Protein AF-A0AAE4C9D1-F1 (afdb_monomer)

Solvent-accessible surface area (backbone atoms only — not comparable to full-atom values): 3947 Å² total; per-residue (Å²): 136,79,95,79,78,79,70,77,74,91,59,85,78,69,74,45,77,48,74,33,76,45,71,68,56,42,50,56,49,49,68,72,40,61,92,74,50,60,72,49,81,33,54,43,69,68,58,47,52,49,56,55,54,57,62,75,62,55,93,124

Mean predicted aligned error: 9.47 Å

Foldseek 3Di:
DDPPDPPPPPDDFDEAEDEAQDPVVLVVVCVVCPPVGHYDYYNDVVRVVVVVVVVVPPPD

Sequence (60 aa):
MSPRDKQPDDGPTPLLIAVASSPEERLRLAERLEGIAPVLLVADLDELHRLLAARDAGPG

Secondary structure (DSSP, 8-state):
--TT--PPP-SPPPPEEEE-SSHHHHHHHHHHHTTTS-EEEESSHHHHHHHHHHHHS---

Radius of gyration: 16.44 Å; Cα contacts (8 Å, |Δi|>4): 46; chains: 1; bounding box: 41×38×36 Å

Nearest PDB structures (foldseek):
  3nhm-assembly1_A  TM=8.060E-01  e=1.839E+00  Myxococcus xanthus DK 1622
  3nns-assembly3_B  TM=8.568E-01  e=2.262E+00  Thermotoga maritima
  3n53-assembly3_B  TM=7.126E-01  e=4.209E+00  Syntrophotalea carbinolica DSM 2380
  2vui-assembly1_B-2  TM=7.587E-01  e=7.311E+00  Rhodobacter capsulatus

Structure (mmCIF, N/CA/C/O backbone):
data_AF-A0AAE4C9D1-F1
#
_entry.id   AF-A0AAE4C9D1-F1
#
loop_
_atom_site.group_PDB
_atom_site.id
_atom_site.type_symbol
_atom_site.label_atom_id
_atom_site.label_alt_id
_atom_site.label_comp_id
_atom_site.label_asym_id
_atom_site.label_entity_id
_atom_site.label_seq_id
_atom_site.pdbx_PDB_ins_code
_atom_site.Cartn_x
_atom_site.Cartn_y
_atom_site.Cartn_z
_atom_site.occupancy
_atom_site.B_iso_or_equiv
_atom_site.auth_seq_id
_atom_site.auth_comp_id
_atom_site.auth_asym_id
_atom_site.auth_atom_id
_atom_site.pdbx_PDB_model_num
ATOM 1 N N . MET A 1 1 ? -31.860 8.267 22.310 1.00 44.44 1 MET A N 1
ATOM 2 C CA . MET A 1 1 ? -30.798 7.415 21.736 1.00 44.44 1 MET A CA 1
ATOM 3 C C . MET A 1 1 ? -29.536 7.645 22.554 1.00 44.44 1 MET A C 1
ATOM 5 O O . MET A 1 1 ? -29.051 8.767 22.570 1.00 44.44 1 MET A O 1
ATOM 9 N N . SER A 1 2 ? -29.078 6.644 23.309 1.00 49.00 2 SER A N 1
ATOM 10 C CA . SER A 1 2 ? -27.838 6.736 24.097 1.00 49.00 2 SER A CA 1
ATOM 11 C C . SER A 1 2 ? -26.626 6.467 23.192 1.00 49.00 2 SER A C 1
ATOM 13 O O . SER A 1 2 ? -26.705 5.565 22.362 1.00 49.00 2 SER A O 1
ATOM 15 N N . PRO A 1 3 ? -25.503 7.193 23.329 1.00 55.94 3 PRO A N 1
ATOM 16 C CA . PRO A 1 3 ? -24.381 7.134 22.386 1.00 55.94 3 PRO A CA 1
ATOM 17 C C . PRO A 1 3 ? -23.409 5.963 22.652 1.00 55.94 3 PRO A C 1
ATOM 19 O O . PRO A 1 3 ? -22.215 6.106 22.414 1.00 55.94 3 PRO A O 1
ATOM 22 N N . ARG A 1 4 ? -23.874 4.829 23.199 1.00 57.25 4 ARG A N 1
ATOM 23 C CA . ARG A 1 4 ? -22.986 3.801 23.784 1.00 57.25 4 ARG A CA 1
ATOM 24 C C . ARG A 1 4 ? -22.833 2.472 23.046 1.00 57.25 4 ARG A C 1
ATOM 26 O O . ARG A 1 4 ? -21.998 1.692 23.470 1.00 57.25 4 ARG A O 1
ATOM 33 N N . ASP A 1 5 ? -23.488 2.264 21.912 1.00 52.84 5 ASP A N 1
ATOM 34 C CA . ASP A 1 5 ? -23.330 1.020 21.146 1.00 52.84 5 ASP A CA 1
ATOM 35 C C . ASP A 1 5 ? -23.096 1.309 19.660 1.00 52.84 5 ASP A C 1
ATOM 37 O O . ASP A 1 5 ? -23.930 1.051 18.799 1.00 52.84 5 ASP A O 1
ATOM 41 N N . LYS A 1 6 ? -21.930 1.878 19.340 1.00 55.62 6 LYS A N 1
ATOM 42 C CA . LYS A 1 6 ? -21.229 1.487 18.112 1.00 55.62 6 LYS A CA 1
ATOM 43 C C . LYS A 1 6 ? -20.162 0.495 18.543 1.00 55.62 6 LYS A C 1
ATOM 45 O O . LYS A 1 6 ? -19.003 0.863 18.708 1.00 55.62 6 LYS A O 1
ATOM 50 N N . GLN A 1 7 ? -20.579 -0.737 18.817 1.00 59.47 7 GLN A N 1
ATOM 51 C CA . GLN A 1 7 ? -19.646 -1.857 18.825 1.00 59.47 7 GLN A CA 1
ATOM 52 C C . GLN A 1 7 ? -18.866 -1.774 17.499 1.00 59.47 7 GLN A C 1
ATOM 54 O O . GLN A 1 7 ? -19.513 -1.593 16.462 1.00 59.47 7 GLN A O 1
ATOM 59 N N . PRO A 1 8 ? -17.519 -1.744 17.504 1.00 62.12 8 PRO A N 1
ATOM 60 C CA . PRO A 1 8 ? -16.778 -1.751 16.254 1.00 62.12 8 PRO A CA 1
ATOM 61 C C . PRO A 1 8 ? -17.211 -3.003 15.496 1.00 62.12 8 PRO A C 1
ATOM 63 O O . PRO A 1 8 ? -17.244 -4.090 16.064 1.00 62.12 8 PRO A O 1
ATOM 66 N N . ASP A 1 9 ? -17.660 -2.799 14.265 1.00 63.94 9 ASP A N 1
ATOM 67 C CA . ASP A 1 9 ? -18.080 -3.848 13.348 1.00 63.94 9 ASP A CA 1
ATOM 68 C C . ASP A 1 9 ? -16.984 -4.929 13.314 1.00 63.94 9 ASP A C 1
ATOM 70 O O . ASP A 1 9 ? -15.854 -4.634 12.936 1.00 63.94 9 ASP A O 1
ATOM 74 N N . ASP A 1 10 ? -17.292 -6.156 13.752 1.00 64.50 10 ASP A N 1
ATOM 75 C CA . ASP A 1 10 ? -16.373 -7.319 13.784 1.00 64.50 10 ASP A CA 1
ATOM 76 C C . ASP A 1 10 ? -16.062 -7.845 12.356 1.00 64.50 10 ASP A C 1
ATOM 78 O O . ASP A 1 10 ? -15.641 -8.982 12.147 1.00 64.50 10 ASP A O 1
ATOM 82 N N . GLY A 1 11 ? -16.343 -7.029 11.336 1.00 68.69 11 GLY A N 1
ATOM 83 C CA . GLY A 1 11 ? -16.101 -7.308 9.933 1.00 68.69 11 GLY A CA 1
ATOM 84 C C . GLY A 1 11 ? -14.618 -7.213 9.560 1.00 68.69 11 GLY A C 1
ATOM 85 O O . GLY A 1 11 ? -13.799 -6.666 10.302 1.00 68.69 11 GLY A O 1
ATOM 86 N N . PRO A 1 12 ? -14.234 -7.749 8.388 1.00 73.19 12 PRO A N 1
ATOM 87 C CA . PRO A 1 12 ? -12.854 -7.701 7.930 1.00 73.19 12 PRO A CA 1
ATOM 88 C C . PRO A 1 12 ? -12.371 -6.252 7.829 1.00 73.19 12 PRO A C 1
ATOM 90 O O . PRO A 1 12 ? -12.975 -5.430 7.137 1.00 73.19 12 PRO A O 1
ATOM 93 N N . THR A 1 13 ? -11.248 -5.952 8.484 1.00 74.31 13 THR A N 1
ATOM 94 C CA . THR A 1 13 ? -10.604 -4.643 8.374 1.00 74.31 13 THR A CA 1
ATOM 95 C C . THR A 1 13 ? -10.256 -4.377 6.907 1.00 74.31 13 THR A C 1
ATOM 97 O O . THR A 1 13 ? -9.550 -5.188 6.298 1.00 74.31 13 THR A O 1
ATOM 100 N N . PRO A 1 14 ? -10.719 -3.264 6.313 1.00 82.94 14 PRO A N 1
ATOM 101 C CA . PRO A 1 14 ? -10.432 -2.973 4.917 1.00 82.94 14 PRO A CA 1
ATOM 102 C C . PRO A 1 14 ? -8.926 -2.758 4.723 1.00 82.94 14 PRO A C 1
ATOM 104 O O . PRO A 1 14 ? -8.324 -1.898 5.365 1.00 82.94 14 PRO A O 1
ATOM 107 N N . LEU A 1 15 ? -8.319 -3.541 3.827 1.00 88.00 15 LEU A N 1
ATOM 108 C CA . LEU A 1 15 ? -6.939 -3.341 3.385 1.00 88.00 15 LEU A CA 1
ATOM 109 C C . LEU A 1 15 ? -6.898 -2.202 2.365 1.00 88.00 15 LEU A C 1
ATOM 111 O O . LEU A 1 15 ? -7.577 -2.260 1.337 1.00 88.00 15 LEU A O 1
ATOM 115 N N . LEU A 1 16 ? -6.060 -1.200 2.619 1.00 91.50 16 LEU A N 1
ATOM 116 C CA . LEU A 1 16 ? -5.751 -0.169 1.634 1.00 91.50 16 LEU A CA 1
ATOM 117 C C . LEU A 1 16 ? -4.559 -0.610 0.782 1.00 91.50 16 LEU A C 1
ATOM 119 O O . LEU A 1 16 ? -3.521 -1.005 1.308 1.00 91.50 16 LEU A O 1
ATOM 123 N N . ILE A 1 17 ? -4.690 -0.522 -0.539 1.00 93.25 17 ILE A N 1
ATOM 124 C CA . ILE A 1 17 ? -3.591 -0.770 -1.477 1.00 93.25 17 ILE A CA 1
ATOM 125 C C . ILE A 1 17 ? -3.213 0.571 -2.090 1.00 93.25 17 ILE A C 1
ATOM 127 O O . ILE A 1 17 ? -4.035 1.185 -2.772 1.00 93.25 17 ILE A O 1
ATOM 131 N N . ALA A 1 18 ? -1.989 1.033 -1.841 1.00 93.88 18 ALA A N 1
ATOM 132 C CA . ALA A 1 18 ? -1.488 2.266 -2.434 1.00 93.88 18 ALA A CA 1
ATOM 133 C C . ALA A 1 18 ? -0.379 1.951 -3.441 1.00 93.88 18 ALA A C 1
ATOM 135 O O . ALA A 1 18 ? 0.581 1.238 -3.140 1.00 93.88 18 ALA A O 1
ATOM 136 N N . VAL A 1 19 ? -0.540 2.486 -4.649 1.00 95.12 19 VAL A N 1
ATOM 137 C CA . VAL A 1 19 ? 0.374 2.282 -5.771 1.00 95.12 19 VAL A CA 1
ATOM 138 C C . VAL A 1 19 ? 1.189 3.552 -5.953 1.00 95.12 19 VAL A C 1
ATOM 140 O O . VAL A 1 19 ? 0.620 4.613 -6.209 1.00 95.12 19 VAL A O 1
ATOM 143 N N . ALA A 1 20 ? 2.506 3.446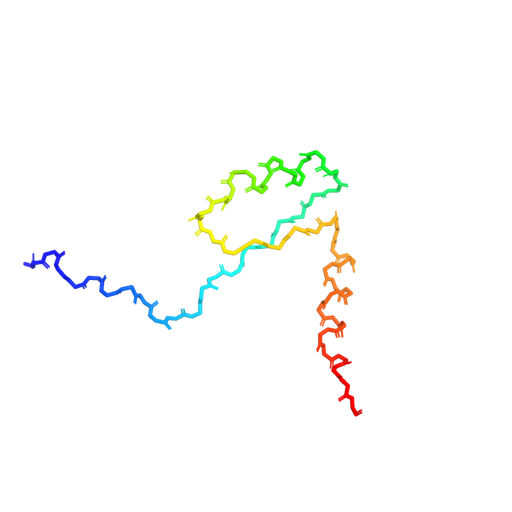 -5.816 1.00 96.06 20 ALA A N 1
ATOM 144 C CA . ALA A 1 20 ? 3.420 4.553 -6.055 1.00 96.06 20 ALA A CA 1
ATOM 145 C C . ALA A 1 20 ? 4.751 4.031 -6.588 1.00 96.06 20 ALA A C 1
ATOM 147 O O . ALA A 1 20 ? 5.438 3.238 -5.942 1.00 96.06 20 ALA A O 1
ATOM 148 N N . SER A 1 21 ? 5.131 4.517 -7.766 1.00 92.62 21 SER A N 1
ATOM 149 C CA . SER A 1 21 ? 6.304 4.029 -8.492 1.00 92.62 21 SER A CA 1
ATOM 150 C C . SER A 1 21 ? 7.624 4.433 -7.834 1.00 92.62 21 SER A C 1
ATOM 152 O O . SER A 1 21 ? 8.634 3.759 -8.029 1.00 92.62 21 SER A O 1
ATOM 154 N N . SER A 1 22 ? 7.638 5.515 -7.044 1.00 96.12 22 SER A N 1
ATOM 155 C CA . SER A 1 22 ? 8.850 5.990 -6.373 1.00 96.12 22 SER A CA 1
ATOM 156 C C . SER A 1 22 ? 8.926 5.540 -4.903 1.00 96.12 22 SER A C 1
ATOM 158 O O . SER A 1 22 ? 7.923 5.539 -4.183 1.00 96.12 22 SER A O 1
ATOM 160 N N . PRO A 1 23 ? 10.119 5.167 -4.406 1.00 93.31 23 PRO A N 1
ATOM 161 C CA . PRO A 1 23 ? 10.301 4.777 -3.008 1.00 93.31 23 PRO A CA 1
ATOM 162 C C . PRO A 1 23 ? 10.009 5.923 -2.028 1.00 93.31 23 PRO A C 1
ATOM 164 O O . PRO A 1 23 ? 9.443 5.673 -0.968 1.00 93.31 23 PRO A O 1
ATOM 167 N N . GLU A 1 24 ? 10.338 7.166 -2.385 1.00 96.88 24 GLU A N 1
ATOM 168 C CA . GLU A 1 24 ? 10.058 8.338 -1.545 1.00 96.88 24 GLU A CA 1
ATOM 169 C C . GLU A 1 24 ? 8.554 8.588 -1.392 1.00 96.88 24 GLU A C 1
ATOM 171 O O . GLU A 1 24 ? 8.076 8.882 -0.299 1.00 96.88 24 GLU A O 1
ATOM 176 N N . GLU A 1 25 ? 7.786 8.440 -2.471 1.00 95.69 25 GLU A N 1
ATOM 177 C CA . GLU A 1 25 ? 6.331 8.587 -2.434 1.00 95.69 25 GLU A CA 1
ATOM 178 C C . GLU A 1 25 ? 5.664 7.456 -1.649 1.00 95.69 25 GLU A C 1
ATOM 180 O O . GLU A 1 25 ? 4.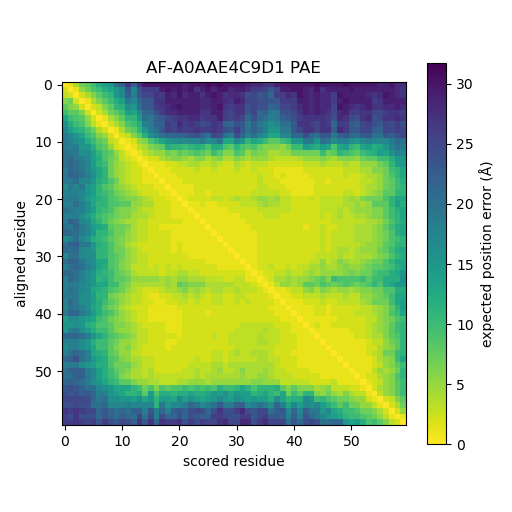754 7.716 -0.863 1.00 95.69 25 GLU A O 1
ATOM 185 N N . ARG A 1 26 ? 6.170 6.221 -1.775 1.00 94.88 26 ARG A N 1
ATOM 186 C CA . ARG A 1 26 ? 5.734 5.096 -0.932 1.00 94.88 26 ARG A CA 1
ATOM 187 C C . ARG A 1 26 ? 5.944 5.380 0.554 1.00 94.88 26 ARG A C 1
ATOM 189 O O . ARG A 1 26 ? 5.039 5.119 1.341 1.00 94.88 26 ARG A O 1
ATOM 196 N N . LEU A 1 27 ? 7.084 5.958 0.938 1.00 94.50 27 LEU A N 1
ATOM 197 C CA . LEU A 1 27 ? 7.344 6.329 2.332 1.00 94.50 27 LEU A CA 1
ATOM 198 C C . LEU A 1 27 ? 6.364 7.404 2.826 1.00 94.50 27 LEU A C 1
ATOM 200 O O . LEU A 1 27 ? 5.733 7.220 3.863 1.00 94.50 27 LEU A O 1
ATOM 204 N N . ARG A 1 28 ? 6.153 8.469 2.041 1.00 94.75 28 ARG A N 1
ATOM 205 C CA . ARG A 1 28 ? 5.181 9.528 2.380 1.00 94.75 28 ARG A CA 1
ATOM 206 C C . ARG A 1 28 ? 3.755 8.985 2.522 1.00 94.75 28 ARG A C 1
ATOM 208 O O . ARG A 1 28 ? 2.983 9.473 3.345 1.00 94.75 28 ARG A O 1
ATOM 215 N N . LEU A 1 29 ? 3.386 7.987 1.716 1.00 93.81 29 LEU A N 1
ATOM 216 C CA . LEU A 1 29 ? 2.096 7.304 1.824 1.00 93.81 29 LEU A CA 1
ATOM 217 C C . LEU A 1 29 ? 2.002 6.441 3.087 1.00 93.8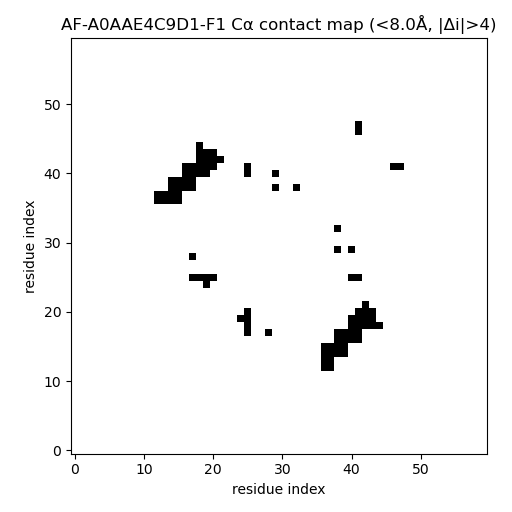1 29 LEU A C 1
ATOM 219 O O . LEU A 1 29 ? 0.963 6.484 3.741 1.00 93.81 29 LEU A O 1
ATOM 223 N N . ALA A 1 30 ? 3.059 5.704 3.451 1.00 91.62 30 ALA A N 1
ATOM 224 C CA . ALA A 1 30 ? 3.105 4.941 4.702 1.00 91.62 30 ALA A CA 1
ATOM 225 C C . ALA A 1 30 ? 2.884 5.843 5.919 1.00 91.62 30 ALA A C 1
ATOM 227 O O . ALA A 1 30 ? 1.993 5.570 6.717 1.00 91.62 30 ALA A O 1
ATOM 228 N N . GLU A 1 31 ? 3.633 6.942 6.018 1.00 94.38 31 GLU A N 1
ATOM 229 C CA . GLU A 1 31 ? 3.517 7.900 7.126 1.00 94.38 31 GLU A CA 1
ATOM 230 C C . GLU A 1 31 ? 2.106 8.494 7.214 1.00 94.38 31 GLU A C 1
ATOM 232 O O . GLU A 1 31 ? 1.530 8.626 8.290 1.00 94.38 31 GLU A O 1
ATOM 237 N N . ARG A 1 32 ? 1.506 8.826 6.066 1.00 92.44 32 ARG A N 1
ATOM 238 C CA . ARG A 1 32 ? 0.159 9.404 6.017 1.00 92.44 32 ARG A CA 1
ATOM 239 C C . ARG A 1 32 ? -0.942 8.412 6.409 1.00 92.44 32 ARG A C 1
ATOM 241 O O . ARG A 1 32 ? -2.008 8.844 6.846 1.00 92.44 32 ARG A O 1
ATOM 248 N N . LEU A 1 33 ? -0.731 7.119 6.176 1.00 90.19 33 LEU A N 1
ATOM 249 C CA . LEU A 1 33 ? -1.728 6.065 6.400 1.00 90.19 33 LEU A CA 1
ATOM 250 C C . LEU A 1 33 ? -1.514 5.301 7.7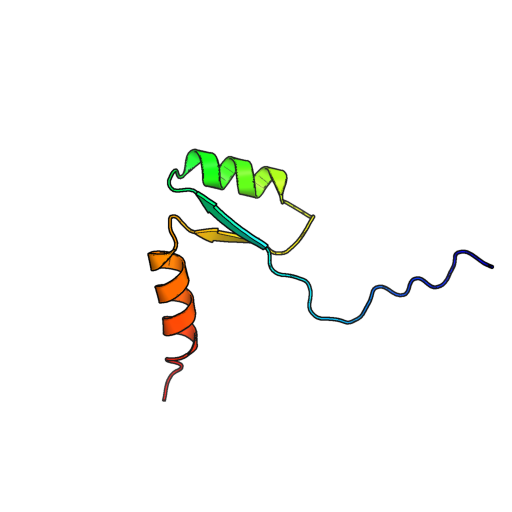13 1.00 90.19 33 LEU A C 1
ATOM 252 O O . LEU A 1 33 ? -2.355 4.477 8.082 1.00 90.19 33 LEU A O 1
ATOM 256 N N . GLU A 1 34 ? -0.424 5.583 8.425 1.00 88.56 34 GLU A N 1
ATOM 257 C CA . GLU A 1 34 ? -0.107 4.984 9.714 1.00 88.56 34 GLU A CA 1
ATOM 258 C C . GLU A 1 34 ? -1.278 5.139 10.701 1.00 88.56 34 GLU A C 1
ATOM 260 O O . GLU A 1 34 ? -1.824 6.223 10.903 1.00 88.56 34 GLU A O 1
ATOM 265 N N . GLY A 1 35 ? -1.707 4.023 11.297 1.00 85.38 35 GLY A N 1
ATOM 266 C CA . GLY A 1 35 ? -2.797 3.991 12.276 1.00 85.38 35 GLY A CA 1
ATOM 267 C C . GLY A 1 35 ? -4.217 4.122 11.706 1.00 85.38 35 GLY A C 1
ATOM 268 O O . GLY A 1 35 ? -5.169 4.005 12.476 1.00 85.38 35 GLY A O 1
ATOM 269 N N . ILE A 1 36 ? -4.389 4.322 10.391 1.00 86.62 36 ILE A N 1
ATOM 270 C CA . ILE A 1 36 ?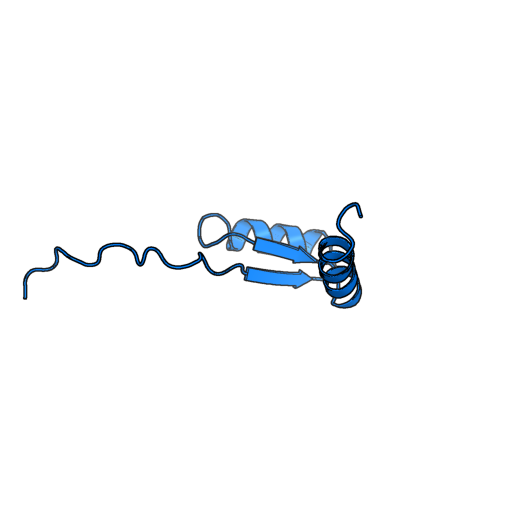 -5.716 4.400 9.748 1.00 86.62 36 ILE A CA 1
ATOM 271 C C . ILE A 1 36 ? -6.225 3.006 9.373 1.00 86.62 36 ILE A C 1
ATOM 273 O O . ILE A 1 36 ? -7.372 2.662 9.653 1.00 86.62 36 ILE A O 1
ATOM 277 N N . ALA A 1 37 ? -5.378 2.215 8.716 1.00 85.50 37 ALA A N 1
ATOM 278 C CA . ALA A 1 37 ? -5.700 0.872 8.254 1.00 85.50 37 ALA A CA 1
ATOM 279 C C . ALA A 1 37 ? -4.412 0.095 7.942 1.00 85.50 37 ALA A C 1
ATOM 281 O O . ALA A 1 37 ? -3.357 0.700 7.733 1.00 85.50 37 ALA A O 1
ATOM 282 N N . PRO A 1 38 ? -4.487 -1.241 7.837 1.00 87.75 38 PRO A N 1
ATOM 283 C CA . PRO A 1 38 ? -3.456 -2.007 7.155 1.00 87.75 38 PRO A CA 1
ATOM 284 C C . PRO A 1 38 ? -3.245 -1.451 5.739 1.00 87.75 38 PRO A C 1
ATOM 286 O O . PRO A 1 38 ? -4.217 -1.225 5.011 1.00 87.75 38 PRO A O 1
ATOM 289 N N . VAL A 1 39 ? -1.985 -1.245 5.348 1.00 90.94 39 VAL A N 1
ATOM 290 C CA . VAL A 1 39 ? -1.618 -0.758 4.013 1.00 90.94 39 VAL A CA 1
ATOM 291 C C . VAL A 1 39 ? -0.664 -1.724 3.316 1.00 90.94 39 VAL A C 1
ATOM 293 O O . VAL A 1 39 ? 0.307 -2.191 3.911 1.00 90.94 39 VAL A O 1
ATOM 296 N N . LEU A 1 40 ? -0.932 -2.004 2.041 1.00 92.00 40 LEU A N 1
ATOM 297 C CA . LEU A 1 40 ? -0.012 -2.673 1.127 1.00 92.00 40 LEU A CA 1
ATOM 298 C C . LEU A 1 40 ? 0.500 -1.649 0.110 1.00 92.00 40 LEU A C 1
ATOM 300 O O . LEU A 1 40 ? -0.270 -1.121 -0.693 1.00 92.00 40 LEU A O 1
ATOM 304 N N . LEU A 1 41 ? 1.801 -1.371 0.156 1.00 94.12 41 LEU A N 1
ATOM 305 C CA . LEU A 1 41 ? 2.471 -0.487 -0.792 1.00 94.12 41 LEU A CA 1
ATOM 306 C C . LEU A 1 41 ? 3.071 -1.308 -1.931 1.00 94.12 41 LEU A C 1
ATOM 308 O O . LEU A 1 41 ? 3.849 -2.226 -1.680 1.00 94.12 41 LEU A O 1
ATOM 312 N N . VAL A 1 42 ? 2.752 -0.940 -3.167 1.00 95.62 42 VAL A N 1
ATOM 313 C CA . VAL A 1 42 ? 3.287 -1.568 -4.386 1.00 95.62 42 VAL A CA 1
ATOM 314 C C . VAL A 1 42 ? 3.810 -0.496 -5.343 1.00 95.62 42 VAL A C 1
ATOM 316 O O . VAL A 1 42 ? 3.349 0.648 -5.321 1.00 95.62 42 VAL A O 1
ATOM 319 N N . ALA A 1 43 ? 4.802 -0.838 -6.159 1.00 96.50 43 ALA A N 1
ATOM 320 C CA . ALA A 1 43 ? 5.370 0.048 -7.173 1.00 96.50 43 ALA A CA 1
ATOM 321 C C . ALA A 1 43 ? 4.409 0.265 -8.350 1.00 96.50 43 ALA A C 1
ATOM 323 O O . ALA A 1 43 ? 4.317 1.368 -8.896 1.00 96.50 43 ALA A O 1
ATOM 324 N N . ASP A 1 44 ? 3.693 -0.793 -8.725 1.00 95.50 44 ASP A N 1
ATOM 325 C CA . ASP A 1 44 ? 2.815 -0.844 -9.886 1.00 95.50 44 ASP A CA 1
ATOM 326 C C . ASP A 1 44 ? 1.773 -1.974 -9.753 1.00 95.50 44 ASP A C 1
ATOM 328 O O . ASP A 1 44 ? 1.752 -2.740 -8.783 1.00 95.50 44 ASP A O 1
ATOM 332 N N . LEU A 1 45 ? 0.866 -2.051 -10.729 1.00 95.06 45 LEU A N 1
ATOM 333 C CA . LEU A 1 45 ? -0.190 -3.063 -10.756 1.00 95.06 45 LEU A CA 1
ATOM 334 C C . LEU A 1 45 ? 0.330 -4.463 -11.107 1.00 95.06 45 LEU A C 1
ATOM 336 O O . LEU A 1 45 ? -0.268 -5.447 -10.675 1.00 95.06 45 LEU A O 1
ATOM 340 N N . ASP A 1 46 ? 1.435 -4.578 -11.844 1.00 95.62 46 ASP A N 1
ATOM 341 C CA . ASP A 1 46 ? 2.032 -5.872 -12.182 1.00 95.62 46 ASP A CA 1
ATOM 342 C C . ASP A 1 46 ? 2.657 -6.535 -10.948 1.00 95.62 46 ASP A C 1
ATOM 344 O O . ASP A 1 46 ? 2.571 -7.753 -10.771 1.00 95.62 46 ASP A O 1
ATOM 348 N N . GLU A 1 47 ? 3.278 -5.758 -10.063 1.00 94.75 47 GLU A N 1
ATOM 349 C CA . GLU A 1 47 ? 3.711 -6.215 -8.742 1.00 94.75 47 GLU A CA 1
ATOM 350 C C . GLU A 1 47 ? 2.519 -6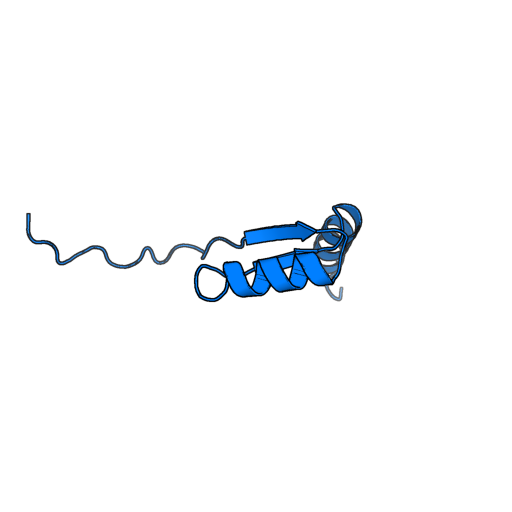.686 -7.903 1.00 94.75 47 GLU A C 1
ATOM 352 O O . GLU A 1 47 ? 2.564 -7.786 -7.348 1.00 94.75 47 GLU A O 1
ATOM 357 N N . LEU A 1 48 ? 1.425 -5.918 -7.871 1.00 93.19 48 LEU A N 1
ATOM 358 C CA . LEU A 1 48 ? 0.212 -6.326 -7.160 1.00 93.19 48 LEU A CA 1
ATOM 359 C C . LEU A 1 48 ? -0.352 -7.646 -7.701 1.00 93.19 48 LEU A C 1
ATOM 361 O O . LEU A 1 48 ? -0.627 -8.561 -6.923 1.00 93.19 48 LEU A O 1
ATOM 365 N N . HIS A 1 49 ? -0.494 -7.773 -9.022 1.00 93.38 49 HIS A N 1
ATOM 366 C CA . HIS A 1 49 ? -0.958 -9.008 -9.652 1.00 93.38 49 HIS A CA 1
ATOM 367 C C . HIS A 1 49 ? -0.057 -10.197 -9.307 1.00 93.38 49 HIS A C 1
ATOM 369 O O . HIS A 1 49 ? -0.567 -11.271 -8.986 1.00 93.38 49 HIS A O 1
ATOM 375 N N . ARG A 1 50 ? 1.271 -10.013 -9.303 1.00 93.25 50 ARG A N 1
ATOM 376 C CA . ARG A 1 50 ? 2.221 -11.064 -8.905 1.00 93.25 50 ARG A CA 1
ATOM 377 C C . ARG A 1 50 ? 2.055 -11.480 -7.446 1.00 93.25 50 ARG A C 1
ATOM 379 O O . ARG A 1 50 ? 2.080 -12.676 -7.171 1.00 93.25 50 ARG A O 1
ATOM 386 N N . LEU A 1 51 ? 1.856 -10.536 -6.526 1.00 90.69 51 LEU A N 1
ATOM 387 C CA . LEU A 1 51 ? 1.634 -10.835 -5.105 1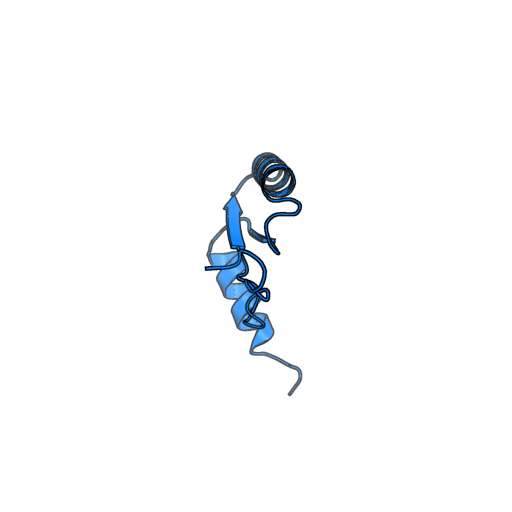.00 90.69 51 LEU A CA 1
ATOM 388 C C . LEU A 1 51 ? 0.338 -11.621 -4.876 1.00 90.69 51 LEU A C 1
ATOM 390 O O . LEU A 1 51 ? 0.316 -12.557 -4.077 1.00 90.69 51 LEU A O 1
ATOM 394 N N . LEU A 1 52 ? -0.728 -11.267 -5.595 1.00 88.94 52 LEU A N 1
ATOM 395 C CA . LEU A 1 52 ? -2.001 -11.982 -5.520 1.00 88.94 52 LEU A CA 1
ATOM 396 C C . LEU A 1 52 ? -1.879 -13.399 -6.095 1.00 88.94 52 LEU A C 1
ATOM 398 O O . LEU A 1 52 ? -2.271 -14.354 -5.432 1.00 88.94 52 LEU A O 1
ATOM 402 N N . ALA A 1 53 ? -1.249 -13.547 -7.262 1.00 89.81 53 ALA A N 1
ATOM 403 C CA . ALA A 1 53 ? -1.030 -14.852 -7.884 1.00 89.81 53 ALA A CA 1
ATOM 404 C C . ALA A 1 53 ? -0.101 -15.761 -7.057 1.00 89.81 53 ALA A C 1
ATOM 406 O O . ALA A 1 53 ? -0.337 -16.964 -6.961 1.00 89.81 53 ALA A O 1
ATOM 407 N N . ALA A 1 54 ? 0.933 -15.200 -6.419 1.00 80.56 54 ALA A N 1
ATOM 408 C CA . ALA A 1 54 ? 1.829 -15.945 -5.534 1.00 80.56 54 ALA A CA 1
ATOM 409 C C . ALA A 1 54 ? 1.112 -16.476 -4.283 1.00 80.56 54 ALA A C 1
ATOM 411 O O . ALA A 1 54 ? 1.499 -17.513 -3.751 1.00 80.56 54 ALA A O 1
ATOM 412 N N . ARG A 1 55 ? 0.054 -15.794 -3.826 1.00 72.50 55 ARG A N 1
ATOM 413 C CA . ARG A 1 55 ? -0.775 -16.254 -2.705 1.00 72.50 55 ARG A CA 1
ATOM 414 C C . ARG A 1 55 ? -1.640 -17.461 -3.076 1.00 72.50 55 ARG A C 1
ATOM 416 O O . ARG A 1 55 ? -1.831 -18.333 -2.236 1.00 72.50 55 ARG A O 1
ATOM 423 N N . ASP A 1 56 ? -2.146 -17.516 -4.307 1.00 64.25 56 ASP A N 1
ATOM 424 C CA . ASP A 1 56 ? -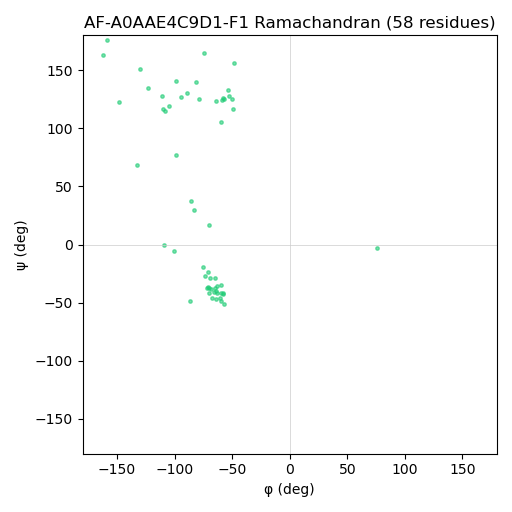2.954 -18.644 -4.797 1.00 64.25 56 ASP A CA 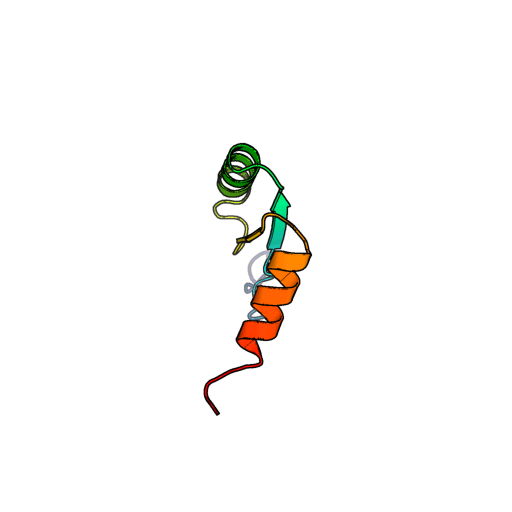1
ATOM 425 C C . ASP A 1 56 ? -2.107 -19.888 -5.122 1.00 64.25 56 ASP A C 1
ATOM 427 O O . ASP A 1 56 ? -2.614 -21.007 -5.121 1.00 64.25 56 ASP A O 1
ATOM 431 N N . ALA A 1 57 ? -0.798 -19.718 -5.323 1.00 61.31 57 ALA A N 1
ATOM 432 C CA . ALA A 1 57 ? 0.166 -20.797 -5.536 1.00 61.31 57 ALA A CA 1
ATOM 433 C C . ALA A 1 57 ? 0.721 -21.388 -4.222 1.00 61.31 57 ALA A C 1
ATOM 435 O O . ALA A 1 57 ? 1.910 -21.703 -4.145 1.00 61.31 57 ALA A O 1
ATOM 436 N N . GLY A 1 58 ? -0.114 -21.509 -3.178 1.00 53.03 58 GLY A N 1
ATOM 437 C CA . GLY A 1 58 ? 0.268 -22.143 -1.907 1.00 53.03 58 GLY A CA 1
ATOM 438 C C . GLY A 1 58 ? 0.954 -23.506 -2.119 1.00 53.03 58 GLY A C 1
ATOM 439 O O . GLY A 1 58 ? 0.751 -24.116 -3.170 1.00 53.03 58 GLY A O 1
ATOM 440 N N . PRO A 1 59 ? 1.783 -23.991 -1.169 1.00 59.94 59 PRO A N 1
ATOM 441 C CA . PRO A 1 59 ? 2.494 -25.253 -1.346 1.00 59.94 59 PRO A CA 1
ATOM 442 C C . PRO A 1 59 ? 1.466 -26.375 -1.531 1.00 59.94 59 PRO A C 1
ATOM 444 O O . PRO A 1 59 ? 0.766 -26.734 -0.584 1.00 59.94 59 PRO A O 1
ATOM 447 N N . GLY A 1 60 ? 1.331 -26.850 -2.770 1.00 53.41 60 GLY A N 1
ATOM 448 C CA . GLY A 1 60 ? 0.618 -28.082 -3.095 1.00 53.41 60 GLY A CA 1
ATOM 449 C C . GLY A 1 60 ? 1.339 -29.299 -2.543 1.00 53.41 60 GLY A C 1
ATOM 450 O O . GLY A 1 60 ? 2.583 -29.235 -2.399 1.00 53.41 60 GLY A O 1
#

pLDDT: mean 82.02, std 15.78, range [44.44, 96.88]

Organism: NCBI:txid137266